Protein AF-A0A2V2D8V1-F1 (afdb_monomer_lite)

Structure (mmCIF, N/CA/C/O backbone):
data_AF-A0A2V2D8V1-F1
#
_entry.id   AF-A0A2V2D8V1-F1
#
loop_
_atom_site.group_PDB
_atom_site.id
_atom_site.type_symbol
_atom_site.label_atom_id
_atom_site.label_alt_id
_atom_site.label_comp_id
_atom_site.label_asym_id
_atom_site.label_entity_id
_atom_site.label_seq_id
_atom_site.pdbx_PDB_ins_code
_atom_site.Cartn_x
_atom_site.Cartn_y
_atom_site.Cartn_z
_atom_site.occupancy
_atom_site.B_iso_or_equiv
_atom_site.auth_seq_id
_atom_site.auth_comp_id
_atom_site.auth_asym_id
_atom_site.auth_atom_id
_atom_site.pdbx_PDB_model_num
ATOM 1 N N . MET A 1 1 ? -24.605 -0.322 -10.155 1.00 32.78 1 MET A N 1
ATOM 2 C CA . MET A 1 1 ? -23.958 0.110 -11.425 1.00 32.78 1 MET A CA 1
ATOM 3 C C . MET A 1 1 ? -22.518 0.431 -11.063 1.00 32.78 1 MET A C 1
ATOM 5 O O . MET A 1 1 ? -22.141 1.582 -10.934 1.00 32.78 1 MET A O 1
ATOM 9 N N . GLU A 1 2 ? -21.755 -0.609 -10.750 1.00 39.34 2 GLU A N 1
ATOM 10 C CA . GLU A 1 2 ? -20.474 -0.531 -10.040 1.00 39.34 2 GLU A CA 1
ATOM 11 C C . GLU A 1 2 ? -19.439 -1.318 -10.840 1.00 39.34 2 GLU A C 1
ATOM 13 O O . GLU A 1 2 ? -19.799 -2.353 -11.394 1.00 39.34 2 GLU A O 1
ATOM 18 N N . SER A 1 3 ? -18.203 -0.803 -10.937 1.00 38.97 3 SER A N 1
ATOM 19 C CA . SER A 1 3 ? -16.940 -1.538 -11.210 1.00 38.97 3 SER A CA 1
ATOM 20 C C . SER A 1 3 ? -15.915 -0.755 -12.063 1.00 38.97 3 SER A C 1
ATOM 22 O O . SER A 1 3 ? -14.729 -1.064 -12.013 1.00 38.97 3 SER A O 1
ATOM 24 N N . LYS A 1 4 ? -16.280 0.317 -12.788 1.00 35.72 4 LYS A N 1
ATOM 25 C CA . LYS A 1 4 ? -15.290 1.040 -13.627 1.00 35.72 4 LYS A CA 1
ATOM 26 C C . LYS A 1 4 ? -14.291 1.911 -12.849 1.00 35.72 4 LYS A C 1
ATOM 28 O O . LYS A 1 4 ? -13.140 2.006 -13.262 1.00 35.72 4 LYS A O 1
ATOM 33 N N . THR A 1 5 ? -14.699 2.508 -11.730 1.00 42.22 5 THR A N 1
ATOM 34 C CA . THR A 1 5 ? -13.890 3.506 -11.006 1.00 42.22 5 THR A CA 1
ATOM 35 C C . THR A 1 5 ? -12.651 2.896 -10.331 1.00 42.22 5 THR A C 1
ATOM 37 O O . THR A 1 5 ? -11.575 3.470 -10.416 1.00 42.22 5 THR A O 1
ATOM 40 N N . SER A 1 6 ? -12.747 1.678 -9.775 1.00 57.84 6 SER A N 1
ATOM 41 C CA . SER A 1 6 ? -11.625 1.034 -9.063 1.00 57.84 6 SER A CA 1
ATOM 42 C C . SER A 1 6 ? -10.464 0.629 -9.979 1.00 57.84 6 SER A C 1
ATOM 44 O O . SER A 1 6 ? -9.306 0.797 -9.610 1.00 57.84 6 SER A O 1
ATOM 46 N N . ASN A 1 7 ? -10.751 0.098 -11.172 1.00 64.50 7 ASN A N 1
ATOM 47 C CA . ASN A 1 7 ? -9.698 -0.343 -12.095 1.00 64.50 7 ASN A CA 1
ATOM 48 C C . ASN A 1 7 ? -8.983 0.842 -12.744 1.00 64.50 7 ASN A C 1
ATOM 50 O O . ASN A 1 7 ? -7.773 0.800 -12.938 1.00 64.50 7 ASN A O 1
ATOM 54 N N . GLN A 1 8 ? -9.721 1.910 -13.052 1.00 70.31 8 GLN A N 1
ATOM 55 C CA . GLN A 1 8 ? -9.145 3.104 -13.658 1.00 70.31 8 GLN A CA 1
ATOM 56 C C . GLN A 1 8 ? -8.155 3.799 -12.715 1.00 70.31 8 GLN A C 1
ATOM 58 O O . GLN A 1 8 ? -7.109 4.260 -13.165 1.00 70.31 8 GLN A O 1
ATOM 63 N N . ASP A 1 9 ? -8.448 3.826 -11.414 1.00 74.44 9 ASP A N 1
ATOM 64 C CA . ASP A 1 9 ? -7.548 4.399 -10.411 1.00 74.44 9 ASP A CA 1
ATOM 65 C C . ASP A 1 9 ? -6.272 3.564 -10.252 1.00 74.44 9 ASP A C 1
ATOM 67 O O . ASP A 1 9 ? -5.179 4.123 -10.264 1.00 74.44 9 ASP A O 1
ATOM 71 N N . VAL A 1 10 ? -6.379 2.230 -10.226 1.00 70.75 10 VAL A N 1
ATOM 72 C CA . VAL A 1 10 ? -5.205 1.333 -10.215 1.00 70.75 10 VAL A CA 1
ATOM 73 C C . VAL A 1 10 ? -4.323 1.557 -11.447 1.00 70.75 10 VAL A C 1
ATOM 75 O O . VAL A 1 10 ? -3.100 1.639 -11.330 1.00 70.75 10 VAL A O 1
ATOM 78 N N . ILE A 1 11 ? -4.931 1.715 -12.627 1.00 81.06 11 ILE A N 1
ATOM 79 C CA . ILE A 1 11 ? -4.191 1.993 -13.864 1.00 81.06 11 ILE A CA 1
ATOM 80 C C . ILE A 1 11 ? -3.498 3.357 -13.786 1.00 81.06 11 ILE A C 1
ATOM 82 O O . ILE A 1 11 ? -2.325 3.453 -14.141 1.00 81.06 11 ILE A O 1
ATOM 86 N N . ARG A 1 12 ? -4.175 4.401 -13.285 1.00 82.56 12 ARG A N 1
ATOM 87 C CA . ARG A 1 12 ? -3.557 5.726 -13.098 1.00 82.56 12 ARG A CA 1
ATOM 88 C C . ARG A 1 12 ? -2.368 5.669 -12.156 1.00 82.56 12 ARG A C 1
ATOM 90 O O . ARG A 1 12 ? -1.348 6.288 -12.447 1.00 82.56 12 ARG A O 1
ATOM 97 N N . GLU A 1 13 ? -2.479 4.935 -11.054 1.00 76.69 13 GLU A N 1
ATOM 98 C CA . GLU A 1 13 ? -1.365 4.773 -10.121 1.00 76.69 13 GLU A CA 1
ATOM 99 C C . GLU A 1 13 ? -0.189 4.041 -10.773 1.00 76.69 13 GLU A C 1
ATOM 101 O O . GLU A 1 13 ? 0.942 4.522 -10.710 1.00 76.69 13 GLU A O 1
ATOM 106 N N . ALA A 1 14 ? -0.441 2.954 -11.505 1.00 82.12 14 ALA A N 1
ATOM 107 C CA . ALA A 1 14 ? 0.609 2.273 -12.258 1.00 82.12 14 ALA A CA 1
ATOM 108 C C . ALA A 1 14 ? 1.280 3.209 -13.283 1.00 82.12 14 ALA A C 1
ATOM 110 O O . ALA A 1 14 ? 2.505 3.262 -13.365 1.00 82.12 14 ALA A O 1
ATOM 111 N N . GLN A 1 15 ? 0.500 4.002 -14.023 1.00 92.31 15 GLN A N 1
ATOM 112 C CA . GLN A 1 15 ? 1.013 4.976 -14.992 1.00 92.31 15 GLN A CA 1
ATOM 113 C C . GLN A 1 15 ? 1.865 6.071 -14.329 1.00 92.31 15 GLN A C 1
ATOM 115 O O . GLN A 1 15 ? 2.933 6.407 -14.847 1.00 92.31 15 GLN A O 1
ATOM 120 N N . LYS A 1 16 ? 1.450 6.594 -13.164 1.00 84.31 16 LYS A N 1
ATOM 121 C CA . LYS A 1 16 ? 2.251 7.546 -12.371 1.00 84.31 16 LYS A CA 1
ATOM 122 C C . LYS A 1 16 ? 3.593 6.941 -11.979 1.00 84.31 16 LYS A C 1
ATOM 124 O O . LYS A 1 16 ? 4.627 7.584 -12.151 1.00 84.31 16 LYS A O 1
ATOM 129 N N . ILE A 1 17 ? 3.589 5.705 -11.486 1.00 84.00 17 ILE A N 1
ATOM 130 C CA . ILE A 1 17 ? 4.812 5.017 -11.076 1.00 84.00 17 ILE A CA 1
ATOM 131 C C . ILE A 1 17 ? 5.731 4.776 -12.279 1.00 84.00 17 ILE A C 1
ATOM 133 O O . ILE A 1 17 ? 6.919 5.080 -12.201 1.00 84.00 17 ILE A O 1
ATOM 137 N N . ILE A 1 18 ? 5.199 4.309 -13.414 1.00 89.56 18 ILE A N 1
ATOM 138 C CA . ILE A 1 18 ? 5.968 4.123 -14.658 1.00 89.56 18 ILE A CA 1
ATOM 139 C C . ILE A 1 18 ? 6.618 5.441 -15.101 1.00 89.56 18 ILE A C 1
ATOM 141 O O . ILE A 1 18 ? 7.806 5.464 -15.424 1.00 89.56 18 ILE A O 1
ATOM 145 N N . PHE A 1 19 ? 5.873 6.549 -15.062 1.00 86.94 19 PHE A N 1
ATOM 146 C CA . PHE A 1 19 ? 6.397 7.881 -15.375 1.00 86.94 19 PHE A CA 1
ATOM 147 C C . PHE A 1 19 ? 7.533 8.302 -14.430 1.00 86.94 19 PHE A C 1
ATOM 149 O O . PHE A 1 19 ? 8.511 8.920 -14.850 1.00 86.94 19 PHE A O 1
ATOM 156 N N . ARG A 1 20 ? 7.435 7.968 -13.139 1.00 81.69 20 ARG A N 1
ATOM 157 C CA . ARG A 1 20 ? 8.522 8.219 -12.184 1.00 81.69 20 ARG A CA 1
ATOM 158 C C . ARG A 1 20 ? 9.735 7.337 -12.478 1.00 81.69 20 ARG A C 1
ATOM 160 O O . ARG A 1 20 ? 10.846 7.859 -12.559 1.00 81.69 20 ARG A O 1
ATOM 167 N N . LEU A 1 21 ? 9.527 6.037 -12.690 1.00 75.75 21 LEU A N 1
ATOM 168 C CA . LEU A 1 21 ? 10.577 5.057 -12.984 1.00 75.75 21 LEU A CA 1
ATOM 169 C C . LEU A 1 21 ? 11.352 5.390 -14.258 1.00 75.75 21 LEU A C 1
ATOM 171 O O . LEU A 1 21 ? 12.571 5.230 -14.280 1.00 75.75 21 LEU A O 1
ATOM 175 N N . SER A 1 22 ? 10.694 5.923 -15.291 1.00 83.19 22 SER A N 1
ATOM 176 C CA . SER A 1 22 ? 11.355 6.264 -16.558 1.00 83.19 22 SER A CA 1
ATOM 177 C C . SER A 1 22 ? 12.474 7.301 -16.413 1.00 83.19 22 SER A C 1
ATOM 179 O O . SER A 1 22 ? 13.302 7.453 -17.305 1.00 83.19 22 SER A O 1
ATOM 181 N N . ARG A 1 23 ? 12.520 8.038 -15.296 1.00 78.50 23 ARG A N 1
ATOM 182 C CA . ARG A 1 23 ? 13.593 9.000 -14.995 1.00 78.50 23 ARG A CA 1
ATOM 183 C C . ARG A 1 23 ? 14.865 8.339 -14.458 1.00 78.50 23 ARG A C 1
ATOM 185 O O . ARG A 1 23 ? 15.922 8.960 -14.504 1.00 78.50 23 ARG A O 1
ATOM 192 N N . PHE A 1 24 ? 14.759 7.114 -13.948 1.00 72.25 24 PHE A N 1
ATOM 193 C CA . PHE A 1 24 ? 15.843 6.385 -13.282 1.00 72.25 24 PHE A CA 1
ATOM 194 C C . PHE A 1 24 ? 16.206 5.078 -13.998 1.00 72.25 24 PHE A C 1
ATOM 196 O O . PHE A 1 24 ? 17.310 4.567 -13.829 1.00 72.25 24 PHE A O 1
ATOM 203 N N . THR A 1 25 ? 15.305 4.549 -14.828 1.00 70.75 25 THR A N 1
ATOM 204 C CA . THR A 1 25 ? 15.465 3.268 -15.517 1.00 70.75 25 THR A CA 1
ATOM 205 C C . THR A 1 25 ? 15.377 3.462 -17.028 1.00 70.75 25 THR A C 1
ATOM 207 O O . THR A 1 25 ? 14.293 3.606 -17.580 1.00 70.75 25 THR A O 1
ATOM 210 N N . ALA A 1 26 ? 16.520 3.406 -17.719 1.00 76.62 26 ALA A N 1
ATOM 211 C CA . ALA A 1 26 ? 16.611 3.683 -19.159 1.00 76.62 26 ALA A CA 1
ATOM 212 C C . ALA A 1 26 ? 15.776 2.742 -20.054 1.00 76.62 26 ALA A C 1
ATOM 214 O O . ALA A 1 26 ? 15.424 3.107 -21.171 1.00 76.62 26 ALA A O 1
ATOM 215 N N . SER A 1 27 ? 15.459 1.531 -19.583 1.00 79.69 27 SER A N 1
ATOM 216 C CA . SER A 1 27 ? 14.615 0.573 -20.310 1.00 79.69 27 SER A CA 1
ATOM 217 C C . SER A 1 27 ? 13.111 0.833 -20.171 1.00 79.69 27 SER A C 1
ATOM 219 O O . SER A 1 27 ? 12.324 0.120 -20.788 1.00 79.69 27 SER A O 1
ATOM 221 N N . ILE A 1 28 ? 12.706 1.807 -19.351 1.00 86.50 28 ILE A N 1
ATOM 222 C CA . ILE A 1 28 ? 11.310 2.181 -19.117 1.00 86.50 28 ILE A CA 1
ATOM 223 C C . ILE A 1 28 ? 11.101 3.586 -19.676 1.00 86.50 28 ILE A C 1
ATOM 225 O O . ILE A 1 28 ? 11.844 4.511 -19.364 1.00 86.50 28 ILE A O 1
ATOM 229 N N . SER A 1 29 ? 10.083 3.751 -20.514 1.00 90.75 29 SER A N 1
ATOM 230 C CA . SER A 1 29 ? 9.675 5.049 -21.064 1.00 90.75 29 SER A CA 1
ATOM 231 C C . SER A 1 29 ? 8.447 5.595 -20.327 1.00 90.75 29 SER A C 1
ATOM 233 O O . SER A 1 29 ? 7.664 4.805 -19.798 1.00 90.75 29 SER A O 1
ATOM 235 N N . PRO A 1 30 ? 8.253 6.925 -20.274 1.00 87.06 30 PRO A N 1
ATOM 236 C CA . PRO A 1 30 ? 7.057 7.503 -19.673 1.00 87.06 30 PRO A CA 1
ATOM 237 C C . PRO A 1 30 ? 5.806 7.131 -20.477 1.00 87.06 30 PRO A C 1
ATOM 239 O O . PRO A 1 30 ? 5.868 6.943 -21.692 1.00 87.06 30 PRO A O 1
ATOM 242 N N . VAL A 1 31 ? 4.666 7.068 -19.792 1.00 91.94 31 VAL A N 1
ATOM 243 C CA . VAL A 1 31 ? 3.339 6.816 -20.378 1.00 91.94 31 VAL A CA 1
ATOM 244 C C . VAL A 1 31 ? 2.394 7.965 -20.049 1.00 91.94 31 VAL A C 1
ATOM 246 O O . VAL A 1 31 ? 2.642 8.733 -19.114 1.00 91.94 31 VAL A O 1
ATOM 249 N N . GLN A 1 32 ? 1.297 8.081 -20.796 1.00 90.00 32 GLN A N 1
ATOM 250 C CA . GLN A 1 32 ? 0.209 8.982 -20.422 1.00 90.00 32 GLN A CA 1
ATOM 251 C C . GLN A 1 32 ? -0.481 8.493 -19.138 1.00 90.00 32 GLN A C 1
ATOM 253 O O . GLN A 1 32 ? -0.618 7.293 -18.921 1.00 90.00 32 GLN A O 1
ATOM 258 N N . ILE A 1 33 ? -0.902 9.433 -18.285 1.00 88.31 33 ILE A N 1
ATOM 259 C CA . ILE A 1 33 ? -1.599 9.161 -17.017 1.00 88.31 33 ILE A CA 1
ATOM 260 C C . ILE A 1 33 ? -3.088 9.475 -17.209 1.00 88.31 33 ILE A C 1
ATOM 262 O O . ILE A 1 33 ? -3.615 10.468 -16.710 1.00 88.31 33 ILE A O 1
ATOM 266 N N . ASP A 1 34 ? -3.763 8.659 -18.007 1.00 81.44 34 ASP A N 1
ATOM 267 C CA . ASP A 1 34 ? -5.171 8.818 -18.393 1.00 81.44 34 ASP A CA 1
ATOM 268 C C . ASP A 1 34 ? -6.102 7.794 -17.708 1.00 81.44 34 ASP A C 1
ATOM 270 O O . ASP A 1 34 ? -7.331 7.950 -17.689 1.00 81.44 34 ASP A O 1
ATOM 274 N N . GLY A 1 35 ? -5.522 6.778 -17.064 1.00 81.25 35 GLY A N 1
ATOM 275 C CA . GLY A 1 35 ? -6.221 5.641 -16.473 1.00 81.25 35 GLY A CA 1
ATOM 276 C C . GLY A 1 35 ? -6.651 4.583 -17.485 1.00 81.25 35 GLY A C 1
ATOM 277 O O . GLY A 1 35 ? -7.461 3.721 -17.150 1.00 81.25 35 GLY A O 1
ATOM 278 N N . ILE A 1 36 ? -6.157 4.642 -18.720 1.00 89.25 36 ILE A N 1
ATOM 279 C CA . ILE A 1 36 ? -6.481 3.699 -19.787 1.00 89.25 36 ILE A CA 1
ATOM 280 C C . ILE A 1 36 ? -5.329 2.713 -19.948 1.00 89.25 36 ILE A C 1
ATOM 282 O O . ILE A 1 36 ? -4.192 3.084 -20.225 1.00 89.25 36 ILE A O 1
ATOM 286 N N . TYR A 1 37 ? -5.631 1.421 -19.825 1.00 84.88 37 TYR A N 1
ATOM 287 C CA . TYR A 1 37 ? -4.649 0.373 -20.082 1.00 84.88 37 TYR A CA 1
ATOM 288 C C . TYR A 1 37 ? -4.487 0.149 -21.592 1.00 84.88 37 TYR A C 1
ATOM 290 O O . TYR A 1 37 ? -5.099 -0.744 -22.176 1.00 84.88 37 TYR A O 1
ATOM 298 N N . GLY A 1 38 ? -3.727 1.034 -22.237 1.00 91.69 38 GLY A N 1
ATOM 299 C CA . GLY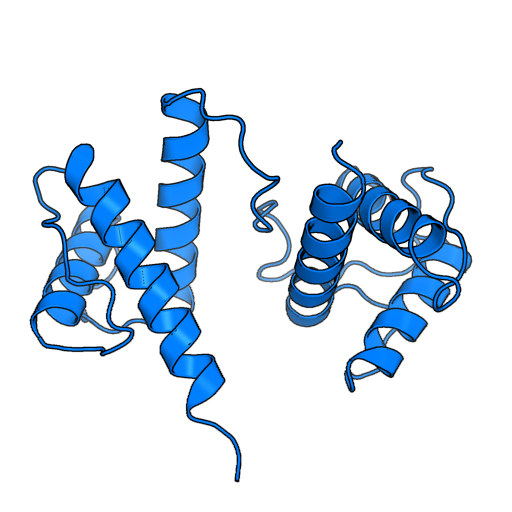 A 1 38 ? -3.435 0.980 -23.668 1.00 91.69 38 GLY A CA 1
ATOM 300 C C . GLY A 1 38 ? -2.140 0.224 -24.001 1.00 91.69 38 GLY A C 1
ATOM 301 O O . GLY A 1 38 ? -1.388 -0.151 -23.098 1.00 91.69 38 GLY A O 1
ATOM 302 N N . PRO A 1 39 ? -1.821 0.064 -25.301 1.00 94.69 39 PRO A N 1
ATOM 303 C CA . PRO A 1 39 ? -0.615 -0.633 -25.760 1.00 94.69 39 PRO A CA 1
ATOM 304 C C . PRO A 1 39 ? 0.689 -0.054 -25.195 1.00 94.69 39 PRO A C 1
ATOM 306 O O . PRO A 1 39 ? 1.637 -0.790 -24.937 1.00 94.69 39 PRO A O 1
ATOM 309 N N . GLU A 1 40 ? 0.738 1.262 -24.970 1.00 93.56 40 GLU A N 1
ATOM 310 C CA . GLU A 1 40 ? 1.895 1.918 -24.355 1.00 93.56 40 GLU A CA 1
ATOM 311 C C . GLU A 1 40 ? 2.077 1.491 -22.895 1.00 93.56 40 GLU A C 1
ATOM 313 O O . GLU A 1 40 ? 3.183 1.133 -22.494 1.00 93.56 40 GLU A O 1
ATOM 318 N N . THR A 1 41 ? 0.993 1.477 -22.108 1.00 93.50 41 THR A N 1
ATOM 319 C CA . THR A 1 41 ? 1.025 1.014 -20.715 1.00 93.50 41 THR A CA 1
ATOM 320 C C . THR A 1 41 ? 1.422 -0.458 -20.654 1.00 93.50 41 THR A C 1
ATOM 322 O O . THR A 1 41 ? 2.351 -0.795 -19.926 1.00 93.50 41 THR A O 1
ATOM 325 N N . GLU A 1 42 ? 0.809 -1.317 -21.471 1.00 95.75 42 GLU A N 1
ATOM 326 C CA . GLU A 1 42 ? 1.151 -2.743 -21.554 1.00 95.75 42 GLU A CA 1
ATOM 327 C C . GLU A 1 42 ? 2.641 -2.963 -21.868 1.00 95.75 42 GLU A C 1
ATOM 329 O O . GLU A 1 42 ? 3.324 -3.750 -21.206 1.00 95.75 42 GLU A O 1
ATOM 334 N N . ALA A 1 43 ? 3.177 -2.229 -22.848 1.00 96.81 43 ALA A N 1
ATOM 335 C CA . ALA A 1 43 ? 4.581 -2.321 -23.230 1.00 96.81 43 ALA A CA 1
ATOM 336 C C . ALA A 1 43 ? 5.521 -1.923 -22.082 1.00 96.81 43 ALA A C 1
ATOM 338 O O . ALA A 1 43 ? 6.527 -2.599 -21.852 1.00 96.81 43 ALA A O 1
ATOM 339 N N . GLN A 1 44 ? 5.198 -0.869 -21.326 1.00 96.56 44 GLN A N 1
ATOM 340 C CA . GLN A 1 44 ? 6.032 -0.467 -20.191 1.00 96.56 44 GLN A CA 1
ATOM 341 C C . GLN A 1 44 ? 5.895 -1.399 -18.991 1.00 96.56 44 GLN A C 1
ATOM 343 O O . GLN A 1 44 ? 6.893 -1.657 -18.323 1.00 96.56 44 GLN A O 1
ATOM 348 N N . ILE A 1 45 ? 4.718 -1.984 -18.765 1.00 94.62 45 ILE A N 1
ATOM 349 C CA . ILE A 1 45 ? 4.548 -3.054 -17.778 1.00 94.62 45 ILE A CA 1
ATOM 350 C C . ILE A 1 45 ? 5.421 -4.258 -18.133 1.00 94.62 45 ILE A C 1
ATOM 352 O O . ILE A 1 45 ? 6.150 -4.769 -17.285 1.00 94.62 45 ILE A O 1
ATOM 356 N N . ARG A 1 46 ? 5.429 -4.660 -19.405 1.00 95.81 46 ARG A N 1
ATOM 357 C CA . ARG A 1 46 ? 6.282 -5.742 -19.908 1.00 95.81 46 ARG A CA 1
ATOM 358 C C . ARG A 1 46 ? 7.772 -5.449 -19.704 1.00 95.81 46 ARG A C 1
ATOM 360 O O . ARG A 1 46 ? 8.525 -6.324 -19.274 1.00 95.81 46 ARG A O 1
ATOM 367 N N . ASN A 1 47 ? 8.202 -4.222 -20.000 1.00 88.44 47 ASN A N 1
ATOM 368 C CA . ASN A 1 47 ? 9.586 -3.785 -19.799 1.00 88.44 47 ASN A CA 1
ATOM 369 C C . ASN A 1 47 ? 9.966 -3.745 -18.319 1.00 88.44 47 ASN A C 1
ATOM 371 O O . ASN A 1 47 ? 11.064 -4.168 -17.960 1.00 88.44 47 ASN A O 1
ATOM 375 N N . PHE A 1 48 ? 9.058 -3.276 -17.465 1.00 88.00 48 PHE A N 1
ATOM 376 C CA . PHE A 1 48 ? 9.245 -3.260 -16.023 1.00 88.00 48 PHE A CA 1
ATOM 377 C C . PHE A 1 48 ? 9.375 -4.679 -15.461 1.00 88.00 48 PHE A C 1
ATOM 379 O O . PHE A 1 48 ? 10.371 -4.968 -14.806 1.00 88.00 48 PHE A O 1
ATOM 386 N N . GLN A 1 49 ? 8.455 -5.589 -15.799 1.00 88.31 49 GLN A N 1
ATOM 387 C CA . GLN A 1 49 ? 8.528 -7.005 -15.418 1.00 88.31 49 GLN A CA 1
ATOM 388 C C . GLN A 1 49 ? 9.879 -7.614 -15.805 1.00 88.31 49 GLN A C 1
ATOM 390 O O . GLN A 1 49 ? 10.551 -8.215 -14.971 1.00 88.31 49 GLN A O 1
ATOM 395 N N . LYS A 1 50 ? 10.331 -7.377 -17.043 1.00 88.44 50 LYS A N 1
ATOM 396 C CA . LYS A 1 50 ? 11.651 -7.822 -17.503 1.00 88.44 50 LYS A CA 1
ATOM 397 C C . LYS A 1 50 ? 12.792 -7.231 -16.671 1.00 88.44 50 LYS A C 1
ATOM 399 O O . LYS A 1 50 ? 13.739 -7.948 -16.362 1.00 88.44 50 LYS A O 1
ATOM 404 N N . TYR A 1 51 ? 12.720 -5.944 -16.335 1.00 79.00 51 TYR A N 1
ATOM 405 C CA . TYR A 1 51 ? 13.744 -5.238 -15.561 1.00 79.00 51 TYR A CA 1
ATOM 406 C C . TYR A 1 51 ? 13.924 -5.828 -14.156 1.00 79.00 51 TYR A C 1
ATOM 408 O O . TYR A 1 51 ? 15.055 -5.975 -13.702 1.00 79.00 51 TYR A O 1
ATOM 416 N N . ILE A 1 52 ? 12.831 -6.228 -13.502 1.00 74.81 52 ILE A N 1
ATOM 417 C CA . ILE A 1 52 ? 12.856 -6.836 -12.161 1.00 74.81 52 ILE A CA 1
ATOM 418 C C . ILE A 1 52 ? 12.943 -8.373 -12.172 1.00 74.81 52 ILE A C 1
ATOM 420 O O . ILE A 1 52 ? 12.934 -8.996 -11.115 1.00 74.81 52 ILE A O 1
ATOM 424 N N . GLY A 1 53 ? 13.022 -8.998 -13.352 1.00 78.00 53 GLY A N 1
ATOM 425 C CA . GLY A 1 53 ? 13.164 -10.451 -13.493 1.00 78.00 53 GLY A CA 1
ATOM 426 C C . GLY A 1 53 ? 11.864 -11.263 -13.410 1.00 78.00 53 GLY A C 1
ATOM 427 O O . GLY A 1 53 ? 11.929 -12.484 -13.276 1.00 78.00 53 GLY A O 1
ATOM 428 N N . LEU A 1 54 ? 10.693 -10.628 -13.518 1.00 76.75 54 LEU A N 1
ATOM 429 C CA . LEU A 1 54 ? 9.404 -11.312 -13.671 1.00 76.75 54 LEU A CA 1
ATOM 430 C C . LEU A 1 54 ? 9.161 -11.757 -15.126 1.00 76.75 54 LEU A C 1
ATOM 432 O O . LEU A 1 54 ? 9.731 -11.181 -16.062 1.00 76.75 54 LEU A O 1
ATOM 436 N N . PRO A 1 55 ? 8.270 -12.746 -15.357 1.00 88.88 55 PRO A N 1
ATOM 437 C CA . PRO A 1 55 ? 7.791 -13.062 -16.698 1.00 88.88 55 PRO A CA 1
ATOM 438 C C . PRO A 1 55 ? 7.209 -11.808 -17.379 1.00 88.88 55 PRO A C 1
ATOM 440 O O . PRO A 1 55 ? 6.288 -11.200 -16.834 1.00 88.88 55 PRO A O 1
ATOM 443 N N . PRO A 1 56 ? 7.704 -11.408 -18.566 1.00 93.50 56 PRO A N 1
ATOM 444 C CA . PRO A 1 56 ? 7.280 -10.183 -19.235 1.00 93.50 56 PRO A CA 1
ATOM 445 C C . PRO A 1 56 ? 5.961 -10.418 -19.979 1.00 93.50 56 PRO A C 1
ATOM 447 O O . PRO A 1 56 ? 5.928 -10.452 -21.211 1.00 93.50 56 PRO A O 1
ATOM 450 N N . THR A 1 57 ? 4.877 -10.640 -19.239 1.00 90.75 57 THR A N 1
ATOM 451 C CA . THR A 1 57 ? 3.533 -10.903 -19.772 1.00 90.75 57 THR A CA 1
ATOM 452 C C . THR A 1 57 ? 2.877 -9.642 -20.321 1.00 90.75 57 THR A C 1
ATOM 454 O O . THR A 1 57 ? 2.073 -9.738 -21.248 1.00 90.75 57 THR A O 1
ATOM 457 N N . GLY A 1 58 ? 3.257 -8.472 -19.800 1.00 89.19 58 GLY A N 1
ATOM 458 C CA . GLY A 1 58 ? 2.571 -7.210 -20.051 1.00 89.19 58 GLY A CA 1
ATOM 459 C C . GLY A 1 58 ? 1.226 -7.119 -19.334 1.00 89.19 58 GLY A C 1
ATOM 460 O O . GLY A 1 58 ? 0.432 -6.268 -19.682 1.00 89.19 58 GLY A O 1
ATOM 461 N N . VAL A 1 59 ? 0.934 -7.993 -18.369 1.00 86.38 59 VAL A N 1
ATOM 462 C CA . VAL A 1 59 ? -0.314 -7.953 -17.595 1.00 86.38 59 VAL A CA 1
ATOM 463 C C . VAL A 1 59 ? -0.064 -7.226 -16.280 1.00 86.38 59 VAL A C 1
ATOM 465 O O . VAL A 1 59 ? 0.854 -7.578 -15.546 1.00 86.38 59 VAL A O 1
ATOM 468 N N . LEU A 1 60 ? -0.893 -6.228 -15.962 1.00 76.88 60 LEU A N 1
ATOM 469 C CA . LEU A 1 60 ? -0.899 -5.585 -14.647 1.00 76.88 60 LEU A CA 1
ATOM 470 C C . LEU A 1 60 ? -1.723 -6.419 -13.659 1.00 76.88 60 LEU A C 1
ATOM 472 O O . LEU A 1 60 ? -2.852 -6.074 -13.316 1.00 76.88 60 LEU A O 1
ATOM 476 N N . ASP A 1 61 ? -1.165 -7.555 -13.260 1.00 75.19 61 ASP A N 1
ATOM 477 C CA . ASP A 1 61 ? -1.688 -8.344 -12.150 1.00 75.19 61 ASP A CA 1
ATOM 478 C C . ASP A 1 61 ? -1.241 -7.763 -10.800 1.00 75.19 61 ASP A C 1
ATOM 480 O O . ASP A 1 61 ? -0.496 -6.781 -10.725 1.00 75.19 61 ASP A O 1
ATOM 484 N N . GLN A 1 62 ? -1.724 -8.375 -9.720 1.00 69.75 62 GLN A N 1
ATOM 485 C CA . GLN A 1 62 ? -1.406 -7.955 -8.362 1.00 69.75 62 GLN A CA 1
ATOM 486 C C . GLN A 1 62 ? 0.111 -7.935 -8.107 1.00 69.75 62 GLN A C 1
ATOM 488 O O . GLN A 1 62 ? 0.629 -6.922 -7.651 1.00 69.75 62 GLN A O 1
ATOM 493 N N . THR A 1 63 ? 0.833 -8.996 -8.474 1.00 70.44 63 THR A N 1
ATOM 494 C CA . THR A 1 63 ? 2.289 -9.103 -8.271 1.00 70.44 63 THR A CA 1
ATOM 495 C C . THR A 1 63 ? 3.062 -8.014 -9.016 1.00 70.44 63 THR A C 1
ATOM 497 O O . THR A 1 63 ? 4.014 -7.425 -8.495 1.00 70.44 63 THR A O 1
ATOM 500 N N . THR A 1 64 ? 2.648 -7.716 -10.246 1.00 74.69 64 THR A N 1
ATOM 501 C CA . THR A 1 64 ? 3.262 -6.677 -11.073 1.00 74.69 64 THR A CA 1
ATOM 502 C C . THR A 1 64 ? 2.990 -5.287 -10.508 1.00 74.69 64 THR A C 1
ATOM 504 O O . THR A 1 64 ? 3.892 -4.447 -10.479 1.00 74.69 64 THR A O 1
ATOM 507 N N . PHE A 1 65 ? 1.767 -5.042 -10.034 1.00 74.88 65 PHE A N 1
ATOM 508 C CA . PHE A 1 65 ? 1.401 -3.782 -9.395 1.00 74.88 65 PHE A CA 1
ATOM 509 C C . PHE A 1 65 ? 2.152 -3.569 -8.072 1.00 74.88 65 PHE A C 1
ATOM 511 O O . PHE A 1 65 ? 2.703 -2.494 -7.858 1.00 74.88 65 PHE A O 1
ATOM 518 N N . GLU A 1 66 ? 2.255 -4.594 -7.224 1.00 64.69 66 GLU A N 1
ATOM 519 C CA . GLU A 1 66 ? 3.035 -4.553 -5.976 1.00 64.69 66 GLU A CA 1
ATOM 520 C C . GLU A 1 66 ? 4.503 -4.201 -6.247 1.00 64.69 66 GLU A C 1
ATOM 522 O O . GLU A 1 66 ? 5.057 -3.288 -5.637 1.00 64.69 66 GLU A O 1
ATOM 527 N N . SER A 1 67 ? 5.103 -4.839 -7.252 1.00 70.44 67 SER A N 1
ATOM 528 C CA . SER A 1 67 ? 6.493 -4.571 -7.624 1.00 70.44 67 SER A CA 1
ATOM 529 C C . SER A 1 67 ? 6.711 -3.127 -8.102 1.00 70.44 67 SER A C 1
ATOM 531 O O . SER A 1 67 ? 7.750 -2.528 -7.814 1.00 70.44 67 SER A O 1
ATOM 533 N N . LEU A 1 68 ? 5.746 -2.541 -8.825 1.00 74.31 68 LEU A N 1
ATOM 534 C CA . LEU A 1 68 ? 5.799 -1.124 -9.209 1.00 74.31 68 LEU A CA 1
ATOM 535 C C . LEU A 1 68 ? 5.832 -0.232 -7.966 1.00 74.31 68 LEU A C 1
ATOM 537 O O . LEU A 1 68 ? 6.658 0.677 -7.877 1.00 74.31 68 LEU A O 1
ATOM 541 N N . VAL A 1 69 ? 4.961 -0.500 -6.996 1.00 69.12 69 VAL A N 1
ATOM 542 C CA . VAL A 1 69 ? 4.883 0.281 -5.756 1.00 69.12 69 VAL A CA 1
ATOM 543 C C . VAL A 1 69 ? 6.174 0.182 -4.934 1.00 69.12 69 VAL A C 1
ATOM 545 O O . VAL A 1 69 ? 6.650 1.197 -4.412 1.00 69.12 69 VAL A O 1
ATOM 548 N N . ASP A 1 70 ? 6.805 -0.990 -4.883 1.00 64.12 70 ASP A N 1
ATOM 549 C CA . ASP A 1 70 ? 8.108 -1.165 -4.231 1.00 64.12 70 ASP A CA 1
ATOM 550 C C . ASP A 1 70 ? 9.201 -0.329 -4.904 1.00 64.12 70 ASP A C 1
ATOM 552 O O . ASP A 1 70 ? 9.973 0.373 -4.240 1.00 64.12 70 ASP A O 1
ATOM 556 N N . ALA A 1 71 ? 9.242 -0.350 -6.238 1.00 62.38 71 ALA A N 1
ATOM 557 C CA . ALA A 1 71 ? 10.192 0.442 -7.009 1.00 62.38 71 ALA A CA 1
ATOM 558 C C . ALA A 1 71 ? 9.958 1.954 -6.825 1.00 62.38 71 ALA A C 1
ATOM 560 O O . ALA A 1 71 ? 10.912 2.731 -6.759 1.00 62.38 71 ALA A O 1
ATOM 561 N N . ASN A 1 72 ? 8.699 2.370 -6.683 1.00 76.81 72 ASN A N 1
ATOM 562 C CA . ASN A 1 72 ? 8.321 3.749 -6.388 1.00 76.81 72 ASN A CA 1
ATOM 563 C C . ASN A 1 72 ? 8.835 4.206 -5.014 1.00 76.81 72 ASN A C 1
ATOM 565 O O . ASN A 1 72 ? 9.459 5.259 -4.909 1.00 76.81 72 ASN A O 1
ATOM 569 N N . SER A 1 73 ? 8.649 3.373 -3.991 1.00 58.97 73 SER A N 1
ATOM 570 C CA . SER A 1 73 ? 9.107 3.653 -2.623 1.00 58.97 73 SER A CA 1
ATOM 571 C C . SER A 1 73 ? 10.638 3.738 -2.542 1.00 58.97 73 SER A C 1
ATOM 573 O O . SER A 1 73 ? 11.194 4.574 -1.832 1.00 58.97 73 SER A O 1
ATOM 575 N N . ALA A 1 74 ? 11.352 2.918 -3.321 1.00 53.75 74 ALA A N 1
ATOM 576 C CA . ALA A 1 74 ? 12.808 3.013 -3.426 1.00 53.75 74 ALA A CA 1
ATOM 577 C C . ALA A 1 74 ? 13.269 4.361 -4.016 1.00 53.75 74 ALA A C 1
ATOM 579 O O . ALA A 1 74 ? 14.278 4.914 -3.576 1.00 53.75 74 ALA A O 1
ATOM 580 N N . ILE A 1 75 ? 12.521 4.919 -4.975 1.00 58.84 75 ILE A N 1
ATOM 581 C CA . ILE A 1 75 ? 12.792 6.252 -5.532 1.00 58.84 75 ILE A CA 1
ATOM 582 C C . ILE A 1 75 ? 12.570 7.346 -4.479 1.00 58.84 75 ILE A C 1
ATOM 584 O O . ILE A 1 75 ? 13.365 8.286 -4.420 1.00 58.84 75 ILE A O 1
ATOM 588 N N . ASP A 1 76 ? 11.537 7.236 -3.640 1.00 57.66 76 ASP A N 1
ATOM 589 C CA . ASP A 1 76 ? 11.265 8.205 -2.565 1.00 57.66 76 ASP A CA 1
ATOM 590 C C . ASP A 1 76 ? 12.459 8.315 -1.601 1.00 57.66 76 ASP A C 1
ATOM 592 O O . ASP A 1 76 ? 12.933 9.417 -1.313 1.00 57.66 76 ASP A O 1
ATOM 596 N N . ILE A 1 77 ? 13.037 7.170 -1.219 1.00 50.56 77 ILE A N 1
ATOM 597 C CA . ILE A 1 77 ? 14.243 7.096 -0.379 1.00 50.56 77 ILE A CA 1
ATOM 598 C C . ILE A 1 77 ? 15.450 7.749 -1.073 1.00 50.56 77 ILE A C 1
ATOM 600 O O . ILE A 1 77 ? 16.151 8.558 -0.467 1.00 50.56 77 ILE A O 1
ATOM 604 N N . ILE A 1 78 ? 15.704 7.419 -2.345 1.00 48.41 78 ILE A N 1
ATOM 605 C CA . ILE A 1 78 ? 16.879 7.909 -3.094 1.00 48.41 78 ILE A CA 1
ATOM 606 C C . ILE A 1 78 ? 16.805 9.420 -3.345 1.00 48.41 78 ILE A C 1
ATOM 608 O O . ILE A 1 78 ? 17.828 10.103 -3.361 1.00 48.41 78 ILE A O 1
ATOM 612 N N . THR A 1 79 ? 15.603 9.949 -3.563 1.00 50.59 79 THR A N 1
ATOM 613 C CA . THR A 1 79 ? 15.401 11.360 -3.921 1.00 50.59 79 THR A CA 1
ATOM 614 C C . THR A 1 79 ? 15.236 12.278 -2.715 1.00 50.59 79 THR A C 1
ATOM 616 O O . THR A 1 79 ? 15.082 13.484 -2.906 1.00 50.59 79 THR A O 1
ATOM 619 N N . GLY A 1 80 ? 15.253 11.739 -1.488 1.00 42.53 80 GLY A N 1
ATOM 620 C CA . GLY A 1 80 ? 15.051 12.516 -0.261 1.00 42.53 80 GLY A CA 1
ATOM 621 C C . GLY A 1 80 ? 13.709 13.254 -0.229 1.00 42.53 80 GLY A C 1
ATOM 622 O O . GLY A 1 80 ? 13.547 14.207 0.527 1.00 42.53 80 GLY A O 1
ATOM 623 N N . SER A 1 81 ? 12.762 12.843 -1.079 1.00 51.25 81 SER A N 1
ATOM 624 C CA . SER A 1 81 ? 11.419 13.405 -1.138 1.00 51.25 81 SER A CA 1
ATOM 625 C C . SER A 1 81 ? 10.612 12.755 -0.023 1.00 51.25 81 SER A C 1
ATOM 627 O O . SER A 1 81 ? 9.923 11.765 -0.240 1.00 51.25 81 SER A O 1
ATOM 629 N N . SER A 1 82 ? 10.744 13.276 1.197 1.00 45.38 82 SER A N 1
ATOM 630 C CA . SER A 1 82 ? 9.894 12.904 2.327 1.00 45.38 82 SER A CA 1
ATOM 631 C C . SER A 1 82 ? 8.493 13.482 2.116 1.00 45.38 82 SER A C 1
ATOM 633 O O . SER A 1 82 ? 8.148 14.488 2.724 1.00 45.38 82 SER A O 1
ATOM 635 N N . ASN A 1 83 ? 7.707 12.886 1.220 1.00 39.16 83 ASN A N 1
ATOM 636 C CA . ASN A 1 83 ? 6.284 13.180 1.085 1.00 39.16 83 ASN A CA 1
ATOM 637 C C . ASN A 1 83 ? 5.490 11.877 1.196 1.00 39.16 83 ASN A C 1
ATOM 639 O O . ASN A 1 83 ? 5.591 11.013 0.328 1.00 39.16 83 ASN A O 1
ATOM 643 N N . SER A 1 84 ? 4.700 11.824 2.273 1.00 40.12 84 SER A N 1
ATOM 644 C CA . SER A 1 84 ? 3.694 10.827 2.646 1.00 40.12 84 SER A CA 1
ATOM 645 C C . SER A 1 84 ? 4.238 9.428 2.943 1.00 40.12 84 SER A C 1
ATOM 647 O O . SER A 1 84 ? 4.908 8.804 2.126 1.00 40.12 84 SER A O 1
ATOM 649 N N . ILE A 1 85 ? 3.893 8.897 4.118 1.00 42.03 85 ILE A N 1
ATOM 650 C CA . ILE A 1 85 ? 3.994 7.465 4.409 1.00 42.03 85 ILE A CA 1
ATOM 651 C C . ILE A 1 85 ? 3.256 6.732 3.278 1.00 42.03 85 ILE A C 1
ATOM 653 O O . ILE A 1 85 ? 2.027 6.750 3.195 1.00 42.03 85 ILE A O 1
ATOM 657 N N . SER A 1 86 ? 4.014 6.143 2.352 1.00 43.25 86 SER A N 1
ATOM 658 C CA . SER A 1 86 ? 3.472 5.235 1.348 1.00 43.25 86 SER A CA 1
ATOM 659 C C . SER A 1 86 ? 2.811 4.081 2.109 1.00 43.25 86 SER A C 1
ATOM 661 O O . SER A 1 86 ? 3.477 3.481 2.955 1.00 43.25 86 SER A O 1
ATOM 663 N N . PRO A 1 87 ? 1.539 3.731 1.844 1.00 41.41 87 PRO A N 1
ATOM 664 C CA . PRO A 1 87 ? 0.830 2.629 2.502 1.00 41.41 87 PRO A CA 1
ATOM 665 C C . PRO A 1 87 ? 1.453 1.239 2.324 1.00 41.41 87 PRO A C 1
ATOM 667 O O . PRO A 1 87 ? 0.794 0.247 2.593 1.00 41.41 87 PRO A O 1
ATOM 670 N N . PHE A 1 88 ? 2.677 1.106 1.834 1.00 40.94 88 PHE A N 1
ATOM 671 C CA . PHE A 1 88 ? 3.337 -0.175 1.628 1.00 40.94 88 PHE A CA 1
ATOM 672 C C . PHE A 1 88 ? 4.485 -0.355 2.624 1.00 40.94 88 PHE A C 1
ATOM 674 O O . PHE A 1 88 ? 5.646 -0.527 2.260 1.00 40.94 88 PHE A O 1
ATOM 681 N N . GLU A 1 89 ? 4.148 -0.393 3.914 1.00 44.16 89 GLU A N 1
ATOM 682 C CA . GLU A 1 89 ? 4.968 -1.072 4.926 1.00 44.16 89 GLU A CA 1
ATOM 683 C C . GLU A 1 89 ? 4.908 -2.593 4.667 1.00 44.16 89 GLU A C 1
ATOM 685 O O . GLU A 1 89 ? 4.141 -3.335 5.275 1.00 44.16 89 GLU A O 1
ATOM 690 N N . ARG A 1 90 ? 5.670 -3.020 3.652 1.00 40.28 90 ARG A N 1
ATOM 691 C CA . ARG A 1 90 ? 6.480 -4.243 3.464 1.00 40.28 90 ARG A CA 1
ATOM 692 C C . ARG A 1 90 ? 6.118 -5.617 4.069 1.00 40.28 90 ARG A C 1
ATOM 694 O O . ARG A 1 90 ? 6.893 -6.537 3.835 1.00 40.28 90 ARG A O 1
ATOM 701 N N . ASN A 1 91 ? 5.027 -5.847 4.803 1.00 43.03 91 ASN A N 1
ATOM 702 C CA . ASN A 1 91 ? 4.851 -7.114 5.545 1.00 43.03 91 ASN A CA 1
ATOM 703 C C . ASN A 1 91 ? 3.408 -7.633 5.725 1.00 43.03 91 ASN A C 1
ATOM 705 O O . ASN A 1 91 ? 3.180 -8.464 6.605 1.00 43.03 91 ASN A O 1
ATOM 709 N N . LEU A 1 92 ? 2.435 -7.198 4.913 1.00 42.12 92 LEU A N 1
ATOM 710 C CA . LEU A 1 92 ? 1.044 -7.701 4.973 1.00 42.12 92 LEU A CA 1
ATOM 711 C C . LEU A 1 92 ? 0.613 -8.565 3.779 1.00 42.12 92 LEU A C 1
ATOM 713 O O . LEU A 1 92 ? -0.438 -9.192 3.856 1.00 42.12 92 LEU A O 1
ATOM 717 N N . ALA A 1 93 ? 1.414 -8.687 2.712 1.00 40.91 93 ALA A N 1
ATOM 718 C CA . ALA A 1 93 ? 1.035 -9.439 1.502 1.00 40.91 93 ALA A CA 1
ATOM 719 C C . ALA A 1 93 ? 0.730 -10.943 1.736 1.00 40.91 93 ALA A C 1
ATOM 721 O O . ALA A 1 93 ? 0.224 -11.619 0.846 1.00 40.91 93 ALA A O 1
ATOM 722 N N . ALA A 1 94 ? 0.970 -11.465 2.944 1.00 45.25 94 ALA A N 1
ATOM 723 C CA . ALA A 1 94 ? 0.436 -12.745 3.417 1.00 45.25 94 ALA A CA 1
ATOM 724 C C . ALA A 1 94 ? 0.174 -12.773 4.939 1.00 45.25 94 ALA A C 1
ATOM 726 O O . ALA A 1 94 ? 0.010 -13.848 5.515 1.00 45.25 94 ALA A O 1
ATOM 727 N N . ARG A 1 95 ? 0.194 -11.614 5.611 1.00 61.44 95 ARG A N 1
ATOM 728 C CA . ARG A 1 95 ? 0.108 -11.527 7.072 1.00 61.44 95 ARG A CA 1
ATOM 729 C C . ARG A 1 95 ? -1.225 -10.907 7.453 1.00 61.44 95 ARG A C 1
ATOM 731 O O . ARG A 1 95 ? -1.656 -9.939 6.840 1.00 61.44 95 ARG A O 1
ATOM 738 N N . VAL A 1 96 ? -1.869 -11.494 8.446 1.00 79.06 96 VAL A N 1
ATOM 739 C CA . VAL A 1 96 ? -3.048 -10.946 9.107 1.00 79.06 96 VAL A CA 1
ATOM 740 C C . VAL A 1 96 ? -2.564 -10.540 10.486 1.00 79.06 96 VAL A C 1
ATOM 742 O O . VAL A 1 96 ? -2.011 -11.386 11.185 1.00 79.06 96 VAL A O 1
ATOM 745 N N . VAL A 1 97 ? -2.694 -9.260 10.836 1.00 83.25 97 VAL A N 1
ATOM 746 C CA . VAL A 1 97 ? -2.318 -8.781 12.171 1.00 83.25 97 VAL A CA 1
ATOM 747 C C . VAL A 1 97 ? -3.546 -8.837 13.063 1.00 83.25 97 VAL A C 1
ATOM 749 O O . VAL A 1 97 ? -4.564 -8.230 12.738 1.00 83.25 97 VAL A O 1
ATOM 752 N N . SER A 1 98 ? -3.455 -9.560 14.172 1.00 92.50 98 SER A N 1
ATOM 753 C CA . SER A 1 98 ? -4.603 -9.870 15.030 1.00 92.50 98 SER A CA 1
ATOM 754 C C . SER A 1 98 ? -4.319 -9.592 16.505 1.00 92.50 98 SER A C 1
ATOM 756 O O . SER A 1 98 ? -3.174 -9.373 16.913 1.00 92.50 98 SER A O 1
ATOM 758 N N . LYS A 1 99 ? -5.366 -9.670 17.335 1.00 92.62 99 LYS A N 1
ATOM 759 C CA . LYS A 1 99 ? -5.266 -9.510 18.793 1.00 92.62 99 LYS A CA 1
ATOM 760 C C . LYS A 1 99 ? -4.151 -10.373 19.394 1.00 92.62 99 LYS A C 1
ATOM 762 O O . LYS A 1 99 ? -4.059 -11.570 19.133 1.00 92.62 99 LYS A O 1
ATOM 767 N N . GLY A 1 100 ? -3.347 -9.760 20.260 1.00 88.38 100 GLY A N 1
ATOM 768 C CA . GLY A 1 100 ? -2.252 -10.406 20.985 1.00 88.38 100 GLY A CA 1
ATOM 769 C C . GLY A 1 100 ? -0.882 -10.314 20.310 1.00 88.38 100 GLY A C 1
ATOM 770 O O . GLY A 1 100 ? 0.113 -10.642 20.956 1.00 88.38 100 GLY A O 1
ATOM 771 N N . GLU A 1 101 ? -0.795 -9.843 19.064 1.00 83.94 101 GLU A N 1
ATOM 772 C CA . GLU A 1 101 ? 0.496 -9.584 18.424 1.00 83.94 101 GLU A CA 1
ATOM 773 C C . GLU A 1 101 ? 1.207 -8.362 19.026 1.00 83.94 101 GLU A C 1
ATOM 775 O O . GLU A 1 101 ? 0.575 -7.403 19.479 1.00 83.94 101 GLU A O 1
ATOM 780 N N . VAL A 1 102 ? 2.543 -8.409 19.043 1.00 79.56 102 VAL A N 1
ATOM 781 C CA . VAL A 1 102 ? 3.406 -7.360 19.606 1.00 79.56 102 VAL A CA 1
ATOM 782 C C . VAL A 1 102 ? 4.601 -7.151 18.688 1.00 79.56 102 VAL A C 1
ATOM 784 O O . VAL A 1 102 ? 5.477 -8.012 18.613 1.00 79.56 102 VAL A O 1
ATOM 787 N N . HIS A 1 103 ? 4.622 -6.036 17.962 1.00 63.03 103 HIS A N 1
ATOM 788 C CA . HIS A 1 103 ? 5.721 -5.653 17.067 1.00 63.03 103 HIS A CA 1
ATOM 789 C C . HIS A 1 103 ? 5.480 -4.265 16.462 1.00 63.03 103 HIS A C 1
ATOM 791 O O . HIS A 1 103 ? 4.363 -3.754 16.484 1.00 63.03 103 HIS A O 1
ATOM 797 N N . ASP A 1 104 ? 6.495 -3.710 15.801 1.00 60.91 104 ASP A N 1
ATOM 798 C CA . ASP A 1 104 ? 6.478 -2.358 15.223 1.00 60.91 104 ASP A CA 1
ATOM 799 C C . ASP A 1 104 ? 5.289 -2.088 14.286 1.00 60.91 104 ASP A C 1
ATOM 801 O O . ASP A 1 104 ? 4.720 -1.001 14.312 1.00 60.91 104 ASP A O 1
ATOM 805 N N . LEU A 1 105 ? 4.827 -3.086 13.520 1.00 64.19 105 LEU A N 1
ATOM 806 C CA . LEU A 1 105 ? 3.640 -2.906 12.671 1.00 64.19 105 LEU A CA 1
ATOM 807 C C . LEU A 1 105 ? 2.359 -2.628 13.483 1.00 64.19 105 LEU A C 1
ATOM 809 O O . LEU A 1 105 ? 1.498 -1.893 13.012 1.00 64.19 105 LEU A O 1
ATOM 813 N N . VAL A 1 106 ? 2.238 -3.150 14.710 1.00 76.69 106 VAL A N 1
ATOM 814 C CA . VAL A 1 106 ? 1.116 -2.809 15.599 1.00 76.69 106 VAL A CA 1
ATOM 815 C C . VAL A 1 106 ? 1.215 -1.349 16.016 1.00 76.69 106 VAL A C 1
ATOM 817 O O . VAL A 1 106 ? 0.214 -0.644 15.972 1.00 76.69 106 VAL A O 1
ATOM 820 N N . THR A 1 107 ? 2.413 -0.867 16.354 1.00 69.81 107 THR A N 1
ATOM 821 C CA . THR A 1 107 ? 2.646 0.549 16.668 1.00 69.81 107 THR A CA 1
ATOM 822 C C . THR A 1 107 ? 2.183 1.441 15.517 1.00 69.81 107 THR A C 1
ATOM 824 O O . THR A 1 107 ? 1.510 2.439 15.754 1.00 69.81 107 THR A O 1
ATOM 827 N N . ILE A 1 108 ? 2.464 1.060 14.267 1.00 68.38 108 ILE A N 1
ATOM 828 C CA . ILE A 1 108 ? 2.017 1.815 13.088 1.00 68.38 108 ILE A CA 1
ATOM 829 C C . ILE A 1 108 ? 0.487 1.795 12.965 1.00 68.38 108 ILE A C 1
ATOM 831 O O . ILE A 1 108 ? -0.119 2.854 12.824 1.00 68.38 108 ILE A O 1
ATOM 835 N N . ILE A 1 109 ? -0.149 0.624 13.090 1.00 81.44 109 ILE A N 1
ATOM 836 C CA . ILE A 1 109 ? -1.619 0.499 13.094 1.00 81.44 109 ILE A CA 1
ATOM 837 C C . ILE A 1 109 ? -2.230 1.406 14.168 1.00 81.44 109 ILE A C 1
ATOM 839 O O . ILE A 1 109 ? -3.180 2.136 13.897 1.00 81.44 109 ILE A O 1
ATOM 843 N N . GLN A 1 110 ? -1.662 1.406 15.372 1.00 85.50 110 GLN A N 1
ATOM 844 C CA . GLN A 1 110 ? -2.133 2.224 16.483 1.00 85.50 110 GLN A CA 1
ATOM 845 C C . GLN A 1 110 ? -1.913 3.717 16.250 1.00 85.50 110 GLN A C 1
ATOM 847 O O . GLN A 1 110 ? -2.794 4.489 16.599 1.00 85.50 110 GLN A O 1
ATOM 852 N N . ILE A 1 111 ? -0.799 4.138 15.641 1.00 73.19 111 ILE A N 1
ATOM 853 C CA . ILE A 1 111 ? -0.582 5.541 15.251 1.00 73.19 111 ILE A CA 1
ATOM 854 C C . ILE A 1 111 ? -1.668 5.974 14.267 1.00 73.19 111 ILE A C 1
ATOM 856 O O . ILE A 1 111 ? -2.306 7.005 14.462 1.00 73.19 111 ILE A O 1
ATOM 860 N N . MET A 1 112 ? -1.930 5.160 13.243 1.00 80.69 112 MET A N 1
ATOM 861 C CA . MET A 1 112 ? -2.940 5.468 12.234 1.00 80.69 112 MET A CA 1
ATOM 862 C C . MET A 1 112 ? -4.343 5.551 12.845 1.00 80.69 112 MET A C 1
ATOM 864 O O . MET A 1 112 ? -5.060 6.521 12.609 1.00 80.69 112 MET A O 1
ATOM 868 N N . LEU A 1 113 ? -4.722 4.562 13.660 1.00 90.44 113 LEU A N 1
ATOM 869 C CA . LEU A 1 113 ? -5.999 4.546 14.377 1.00 90.44 113 LEU A CA 1
ATOM 870 C C . LEU A 1 113 ? -6.108 5.714 15.356 1.00 90.44 113 LEU A C 1
ATOM 872 O O . LEU A 1 113 ? -7.153 6.349 15.420 1.00 90.44 113 LEU A O 1
ATOM 876 N N . GLN A 1 114 ? -5.038 6.038 16.080 1.00 86.06 114 GLN A N 1
ATOM 877 C CA . GLN A 1 114 ? -5.018 7.165 17.003 1.00 86.06 114 GLN A CA 1
ATOM 878 C C . GLN A 1 114 ? -5.260 8.479 16.257 1.00 86.06 114 GLN A C 1
ATOM 880 O O . GLN A 1 114 ? -6.158 9.224 16.641 1.00 86.06 114 GLN A O 1
ATOM 885 N N . THR A 1 115 ? -4.545 8.738 15.157 1.00 78.31 115 THR A N 1
ATOM 886 C CA . THR A 1 115 ? -4.772 9.925 14.317 1.00 78.31 115 THR A CA 1
ATOM 887 C C . THR A 1 115 ? -6.218 10.001 13.828 1.00 78.31 115 THR A C 1
ATOM 889 O O . THR A 1 115 ? -6.846 11.051 13.942 1.00 78.31 115 THR A O 1
ATOM 892 N N . ILE A 1 116 ? -6.786 8.893 13.343 1.00 86.25 116 ILE A N 1
ATOM 893 C CA . ILE A 1 116 ? -8.180 8.861 12.875 1.00 86.25 116 ILE A CA 1
ATOM 894 C C . ILE A 1 116 ? -9.164 9.090 14.035 1.00 86.25 116 ILE A C 1
ATOM 896 O O . ILE A 1 116 ? -10.138 9.814 13.857 1.00 86.25 116 ILE A O 1
ATOM 900 N N . SER A 1 117 ? -8.907 8.533 15.222 1.00 90.50 117 SER A N 1
ATOM 901 C CA . SER A 1 117 ? -9.750 8.713 16.417 1.00 90.50 117 SER A CA 1
ATOM 902 C C . SER A 1 117 ? -9.698 10.129 16.995 1.00 90.50 117 SER A C 1
ATOM 904 O O . SER A 1 117 ? -10.607 10.551 17.694 1.00 90.50 117 SER A O 1
ATOM 906 N N . VAL A 1 118 ? -8.619 10.868 16.727 1.00 85.75 118 VAL A N 1
ATOM 907 C CA . VAL A 1 118 ? -8.504 12.283 17.106 1.00 85.75 118 VAL A CA 1
ATOM 908 C C . VAL A 1 118 ? -9.222 13.164 16.086 1.00 85.75 118 VAL A C 1
ATOM 910 O O . VAL A 1 1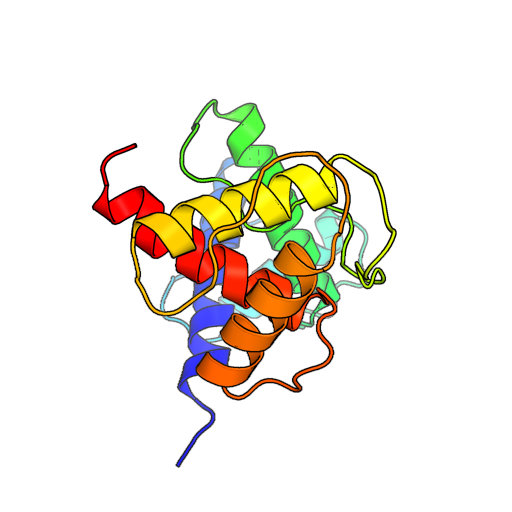18 ? -9.840 14.156 16.459 1.00 85.75 118 VAL A O 1
ATOM 913 N N . ALA A 1 119 ? -9.162 12.798 14.804 1.00 83.88 119 ALA A N 1
ATOM 914 C CA . ALA A 1 119 ? -9.798 13.548 13.727 1.00 83.88 119 ALA A CA 1
ATOM 915 C C . ALA A 1 119 ? -11.301 13.245 13.562 1.00 83.88 119 ALA A C 1
ATOM 917 O O . ALA A 1 119 ? -12.016 14.001 12.902 1.00 83.88 119 ALA A O 1
ATOM 918 N N . THR A 1 120 ? -11.784 12.127 14.113 1.00 84.31 120 THR A N 1
ATOM 919 C CA . THR A 1 120 ? -13.174 11.669 14.003 1.00 84.31 120 THR A CA 1
ATOM 920 C C . THR A 1 120 ? -13.647 11.045 15.311 1.00 84.31 120 THR A C 1
ATOM 922 O O . THR A 1 120 ? -12.925 10.255 15.910 1.00 84.31 120 THR A O 1
ATOM 925 N N . ASP A 1 121 ? -14.897 11.305 15.694 1.00 89.88 121 ASP A N 1
ATOM 926 C CA . ASP A 1 121 ? -15.554 10.624 16.822 1.00 89.88 121 ASP A CA 1
ATOM 927 C C . ASP A 1 121 ? -16.124 9.239 16.428 1.00 89.88 121 ASP A C 1
ATOM 929 O O . ASP A 1 121 ? -16.878 8.622 17.183 1.00 89.88 121 ASP A O 1
ATOM 933 N N . ASP A 1 122 ? -15.796 8.750 15.226 1.00 89.31 122 ASP A N 1
ATOM 934 C CA . ASP A 1 122 ? -16.396 7.554 14.620 1.00 89.31 122 ASP A CA 1
ATOM 935 C C . ASP A 1 122 ? -15.762 6.241 15.107 1.00 89.31 122 ASP A C 1
ATOM 937 O O . ASP A 1 122 ? -16.358 5.169 14.956 1.00 89.31 122 ASP A O 1
ATOM 941 N N . ILE A 1 123 ? -14.553 6.305 15.677 1.00 93.00 123 ILE A N 1
ATOM 942 C CA . ILE A 1 123 ? -13.823 5.141 16.189 1.00 93.00 123 ILE A CA 1
ATOM 943 C C . ILE A 1 123 ? -13.309 5.371 17.610 1.00 93.00 123 ILE A C 1
ATOM 945 O O . ILE A 1 123 ? -13.096 6.498 18.048 1.00 93.00 123 ILE A O 1
ATOM 949 N N . LEU A 1 124 ? -13.071 4.276 18.333 1.00 92.00 124 LEU A N 1
ATOM 950 C CA . LEU A 1 124 ? -12.478 4.331 19.668 1.00 92.00 124 LEU A CA 1
ATOM 951 C C . LEU A 1 124 ? -11.050 4.883 19.630 1.00 92.00 124 LEU A C 1
ATOM 953 O O . LEU A 1 124 ? -10.263 4.553 18.742 1.00 92.00 124 LEU A O 1
ATOM 957 N N . PHE A 1 125 ? -10.704 5.664 20.654 1.00 91.31 125 PHE A N 1
ATOM 958 C CA . PHE A 1 125 ? -9.334 6.107 20.875 1.00 91.31 125 PHE A CA 1
ATOM 959 C C . PHE A 1 125 ? -8.419 4.922 21.197 1.00 91.31 125 PHE A C 1
ATOM 961 O O . PHE A 1 125 ? -8.717 4.101 22.071 1.00 91.31 125 PHE A O 1
ATOM 968 N N . VAL A 1 126 ? -7.274 4.869 20.518 1.00 90.19 126 VAL A N 1
ATOM 969 C CA . VAL A 1 126 ? -6.279 3.802 20.661 1.00 90.19 126 VAL A CA 1
ATOM 970 C C . VAL A 1 126 ? -4.997 4.361 21.277 1.00 90.19 126 VAL A C 1
ATOM 972 O O . VAL A 1 126 ? -4.500 5.415 20.878 1.00 90.19 126 VAL A O 1
ATOM 975 N N . ASN A 1 127 ? -4.446 3.642 22.257 1.00 83.38 127 ASN A N 1
ATOM 976 C CA . ASN A 1 127 ? -3.136 3.948 22.829 1.00 83.38 127 ASN A CA 1
ATOM 977 C C . ASN A 1 127 ? -2.033 3.307 21.985 1.00 83.38 127 ASN A C 1
ATOM 979 O O . ASN A 1 127 ? -2.094 2.118 21.690 1.00 83.38 127 ASN A O 1
ATOM 983 N N . VAL A 1 128 ? -0.988 4.070 21.670 1.00 79.44 128 VAL A N 1
ATOM 984 C CA . VAL A 1 128 ? 0.196 3.554 20.975 1.00 79.44 128 VAL A CA 1
ATOM 985 C C . VAL A 1 128 ? 1.111 2.878 21.996 1.00 79.44 128 VAL A C 1
ATOM 987 O O . VAL A 1 128 ? 1.879 3.538 22.693 1.00 79.44 128 VAL A O 1
ATOM 990 N N . ASN A 1 129 ? 0.988 1.559 22.123 1.00 76.06 129 ASN A N 1
ATOM 991 C CA . ASN A 1 129 ? 1.761 0.738 23.059 1.00 76.06 129 ASN A CA 1
ATOM 992 C C . ASN A 1 129 ? 2.516 -0.417 22.371 1.00 76.06 129 ASN A C 1
ATOM 994 O O . ASN A 1 129 ? 3.325 -1.073 23.020 1.00 76.06 129 ASN A O 1
ATOM 998 N N . GLY A 1 130 ? 2.279 -0.658 21.078 1.00 70.69 130 GLY A N 1
ATOM 999 C CA . GLY A 1 130 ? 2.894 -1.735 20.299 1.00 70.69 130 GLY A CA 1
ATOM 1000 C C . GLY A 1 130 ? 2.277 -3.121 20.519 1.00 70.69 130 GLY A C 1
ATOM 1001 O O . GLY A 1 130 ? 2.778 -4.092 19.956 1.00 70.69 130 GLY A O 1
ATOM 1002 N N . HIS A 1 131 ? 1.198 -3.225 21.302 1.00 86.06 131 HIS A N 1
ATOM 1003 C CA . HIS A 1 131 ? 0.448 -4.451 21.585 1.00 86.06 131 HIS A CA 1
ATOM 1004 C C . HIS A 1 131 ? -0.950 -4.383 20.966 1.00 86.06 131 HIS A C 1
ATOM 1006 O O . HIS A 1 131 ? -1.703 -3.456 21.247 1.00 86.06 131 HIS A O 1
ATOM 1012 N N . PHE A 1 132 ? -1.334 -5.376 20.160 1.00 90.56 132 PHE A N 1
ATOM 1013 C CA . PHE A 1 132 ? -2.647 -5.389 19.518 1.00 90.56 132 PHE A CA 1
ATOM 1014 C C . PHE A 1 132 ? -3.705 -5.810 20.547 1.00 90.56 132 PHE A C 1
ATOM 1016 O O . PHE A 1 132 ? -4.032 -6.989 20.698 1.00 90.56 132 PHE A O 1
ATOM 1023 N N . ASP A 1 133 ? -4.171 -4.839 21.326 1.00 95.38 133 ASP A N 1
ATOM 1024 C CA . ASP A 1 133 ? -5.086 -5.011 22.452 1.00 95.38 133 ASP A CA 1
ATOM 1025 C C . ASP A 1 133 ? -6.572 -4.944 22.046 1.00 95.38 133 ASP A C 1
ATOM 1027 O O . ASP A 1 133 ? -6.927 -4.859 20.870 1.00 95.38 133 ASP A O 1
ATOM 1031 N N . GLU A 1 134 ? -7.462 -5.025 23.039 1.00 95.81 134 GLU A N 1
ATOM 1032 C CA . GLU A 1 134 ? -8.918 -5.001 22.837 1.00 95.81 134 GLU A CA 1
ATOM 1033 C C . GLU A 1 134 ? -9.410 -3.698 22.215 1.00 95.81 134 GLU A C 1
ATOM 1035 O O . GLU A 1 134 ? -10.293 -3.725 21.361 1.00 95.81 134 GLU A O 1
ATOM 1040 N N . ASN A 1 135 ? -8.809 -2.570 22.594 1.00 95.19 135 ASN A N 1
ATOM 1041 C CA . ASN A 1 135 ? -9.165 -1.273 22.029 1.00 95.19 135 ASN A CA 1
ATOM 1042 C C . ASN A 1 135 ? -8.692 -1.166 20.576 1.00 95.19 135 ASN A C 1
ATOM 1044 O O . ASN A 1 135 ? -9.424 -0.649 19.735 1.00 95.19 135 ASN A O 1
ATOM 1048 N N . THR A 1 136 ? -7.506 -1.700 20.270 1.00 96.19 136 THR A N 1
ATOM 1049 C CA . THR A 1 136 ? -6.973 -1.774 18.904 1.00 96.19 136 THR A CA 1
ATOM 1050 C C . THR A 1 136 ? -7.895 -2.619 18.019 1.00 96.19 136 THR A C 1
ATOM 1052 O O . THR A 1 136 ? -8.304 -2.155 16.957 1.00 96.19 136 THR A O 1
ATOM 1055 N N . GLN A 1 137 ? -8.301 -3.809 18.478 1.00 97.75 137 GLN A N 1
ATOM 1056 C CA . GLN A 1 137 ? -9.235 -4.673 17.745 1.00 97.75 137 GLN A CA 1
ATOM 1057 C C . GLN A 1 137 ? -10.595 -4.003 17.528 1.00 97.75 137 GLN A C 1
ATOM 1059 O O . GLN A 1 137 ? -11.077 -3.949 16.400 1.00 97.75 137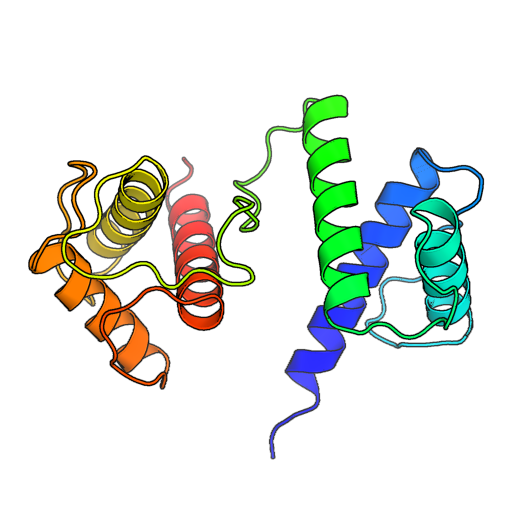 GLN A O 1
ATOM 1064 N N . ALA A 1 138 ? -11.192 -3.434 18.578 1.00 97.62 138 ALA A N 1
ATOM 1065 C CA . ALA A 1 138 ? -12.495 -2.783 18.479 1.00 97.62 138 ALA A CA 1
ATOM 1066 C C . ALA A 1 138 ? -12.471 -1.575 17.525 1.00 97.62 138 ALA A C 1
ATOM 1068 O O . ALA A 1 138 ? -13.408 -1.373 16.753 1.00 97.62 138 ALA A O 1
ATOM 1069 N N . ALA A 1 139 ? -11.390 -0.791 17.522 1.00 96.81 139 ALA A N 1
ATOM 1070 C CA . ALA A 1 139 ? -11.223 0.304 16.570 1.00 96.81 139 ALA A CA 1
ATOM 1071 C C . ALA A 1 139 ? -11.092 -0.206 15.122 1.00 96.81 139 ALA A C 1
ATOM 1073 O O . ALA A 1 139 ? -11.682 0.376 14.209 1.00 96.81 139 ALA A O 1
ATOM 1074 N N . VAL A 1 140 ? -10.389 -1.323 14.901 1.00 96.94 140 VAL A N 1
ATOM 1075 C CA . VAL A 1 140 ? -10.312 -1.983 13.586 1.00 96.94 140 VAL A CA 1
ATO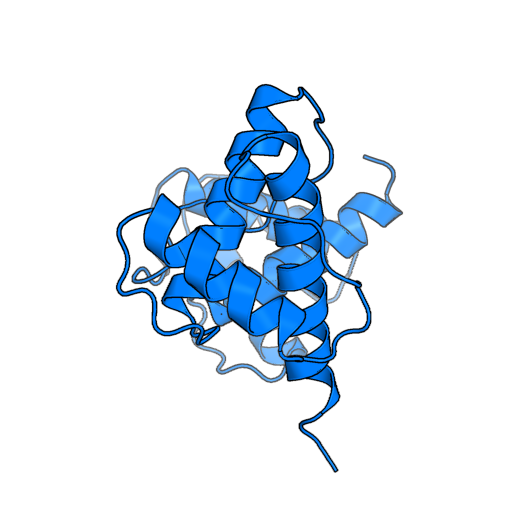M 1076 C C . VAL A 1 140 ? -11.686 -2.479 13.130 1.00 96.94 140 VAL A C 1
ATOM 1078 O O . VAL A 1 140 ? -12.069 -2.219 11.991 1.00 96.94 140 VAL A O 1
ATOM 1081 N N . GLU A 1 141 ? -12.466 -3.113 14.007 1.00 97.38 141 GLU A N 1
ATOM 1082 C CA . GLU A 1 141 ? -13.838 -3.549 13.703 1.00 97.38 141 GLU A CA 1
ATOM 1083 C C . GLU A 1 141 ? -14.738 -2.369 13.318 1.00 97.38 141 GLU A C 1
ATOM 1085 O O . GLU A 1 141 ? -15.533 -2.474 12.381 1.00 97.38 141 GLU A O 1
ATOM 1090 N N . MET A 1 142 ? -14.597 -1.223 13.992 1.00 96.94 142 MET A N 1
ATOM 1091 C CA . MET A 1 142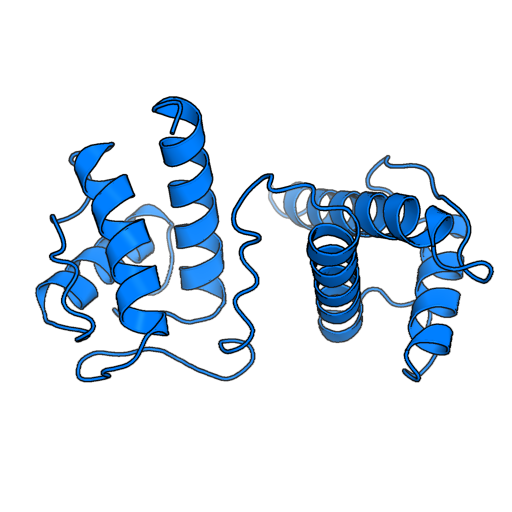 ? -15.330 -0.003 13.643 1.00 96.94 142 MET A CA 1
ATOM 1092 C C . MET A 1 142 ? -14.938 0.509 12.255 1.00 96.94 142 MET A C 1
ATOM 1094 O O . MET A 1 142 ? -15.824 0.790 11.449 1.00 96.94 142 MET A O 1
ATOM 1098 N N . ILE A 1 143 ? -13.643 0.550 11.925 1.00 93.31 143 ILE A N 1
ATOM 1099 C CA . ILE A 1 143 ? -13.180 0.894 10.571 1.00 93.31 143 ILE A CA 1
ATOM 1100 C C . ILE A 1 143 ? -13.741 -0.081 9.535 1.00 93.31 143 ILE A C 1
ATOM 1102 O O . ILE A 1 143 ? -14.246 0.355 8.500 1.00 93.31 143 ILE A O 1
ATOM 1106 N N . GLN A 1 144 ? -13.693 -1.384 9.802 1.00 94.19 144 GLN A N 1
ATOM 1107 C CA . GLN A 1 144 ? -14.238 -2.403 8.907 1.00 94.19 144 GLN A CA 1
ATOM 1108 C C . GLN A 1 144 ? -15.737 -2.196 8.685 1.00 94.19 144 GLN A C 1
ATOM 1110 O O . GLN A 1 144 ? -16.186 -2.130 7.542 1.00 94.19 144 GLN A O 1
ATOM 1115 N N . LYS A 1 145 ? -16.496 -1.989 9.764 1.00 94.81 145 LYS A N 1
ATOM 1116 C CA . LYS A 1 145 ? -17.935 -1.722 9.724 1.00 94.81 145 LYS A CA 1
ATOM 1117 C C . LYS A 1 145 ? -18.278 -0.460 8.934 1.00 94.81 145 LYS A C 1
ATOM 1119 O O . LYS A 1 145 ? -19.194 -0.494 8.122 1.00 94.81 145 LYS A O 1
ATOM 1124 N N . LEU A 1 146 ? -17.556 0.638 9.157 1.00 90.81 146 LEU A N 1
ATOM 1125 C CA . LEU A 1 146 ? -17.778 1.917 8.471 1.00 90.81 146 LEU A CA 1
ATOM 1126 C C . LEU A 1 146 ? -17.458 1.858 6.971 1.00 90.81 146 LEU A C 1
ATOM 1128 O O . LEU A 1 146 ? -17.909 2.714 6.216 1.00 90.81 146 LEU A O 1
ATOM 1132 N N . ASN A 1 147 ? -16.670 0.869 6.545 1.00 81.38 147 ASN A N 1
ATOM 1133 C CA . ASN A 1 147 ? -16.217 0.700 5.165 1.00 81.38 147 ASN A CA 1
ATOM 1134 C C . ASN A 1 147 ? -16.809 -0.552 4.492 1.00 81.38 147 ASN A C 1
ATOM 1136 O O . ASN A 1 147 ? -16.252 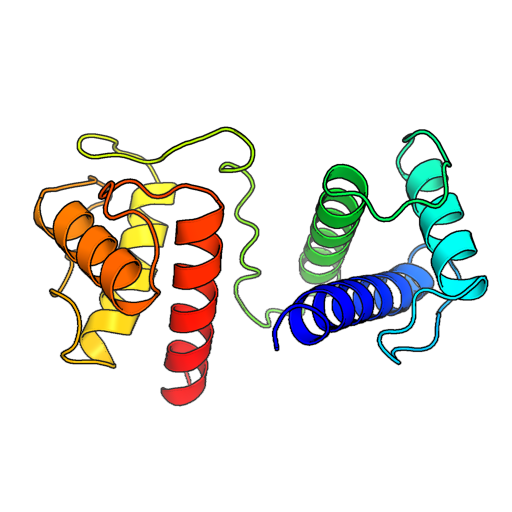-1.015 3.493 1.00 81.38 147 ASN A O 1
ATOM 1140 N N . ASP A 1 148 ? -17.898 -1.102 5.042 1.00 90.44 148 ASP A N 1
ATOM 1141 C CA . ASP A 1 148 ? -18.598 -2.292 4.538 1.00 90.44 148 ASP A CA 1
ATOM 1142 C C . ASP A 1 148 ? -17.682 -3.522 4.337 1.00 90.44 148 ASP A C 1
ATOM 1144 O O . ASP A 1 148 ? -17.871 -4.333 3.428 1.00 90.44 148 ASP A O 1
ATOM 1148 N N . LEU A 1 149 ? -16.665 -3.669 5.191 1.00 80.31 149 LEU A N 1
ATOM 1149 C CA . LEU A 1 149 ? -15.773 -4.828 5.228 1.00 80.31 149 LEU A CA 1
ATOM 1150 C C . LEU A 1 149 ? -16.275 -5.883 6.230 1.00 80.31 149 LEU A C 1
ATOM 1152 O O . LEU A 1 149 ? -17.000 -5.552 7.176 1.00 80.31 149 LEU A O 1
ATOM 1156 N N . PRO A 1 150 ? -15.851 -7.154 6.089 1.00 88.75 150 PRO A N 1
ATOM 1157 C CA . PRO A 1 150 ? -16.014 -8.145 7.146 1.00 88.75 150 PRO A CA 1
ATOM 1158 C C . PRO A 1 150 ? -15.401 -7.646 8.464 1.00 88.75 150 PRO A C 1
ATOM 1160 O O . PRO A 1 150 ? -14.238 -7.259 8.498 1.00 88.75 150 PRO A O 1
ATOM 1163 N N . GLN A 1 151 ? -16.187 -7.666 9.542 1.00 94.62 151 GLN A N 1
ATOM 1164 C CA . GLN A 1 151 ? -15.774 -7.233 10.884 1.00 94.62 151 GLN A CA 1
ATOM 1165 C C . GLN A 1 151 ? -14.996 -8.356 11.583 1.00 94.62 151 GLN A C 1
ATOM 1167 O O . GLN A 1 151 ? -15.513 -9.012 12.485 1.00 94.62 151 GLN A O 1
ATOM 1172 N N . THR A 1 152 ? -13.795 -8.657 11.093 1.00 93.81 152 THR A N 1
ATOM 1173 C CA . THR A 1 152 ? -12.916 -9.682 11.678 1.00 93.81 152 THR A CA 1
ATOM 1174 C C . THR A 1 152 ? -12.160 -9.166 12.900 1.00 93.81 152 THR A C 1
ATOM 1176 O O . THR A 1 152 ? -11.707 -9.962 13.715 1.00 93.81 152 THR A O 1
ATOM 1179 N N . GLY A 1 153 ? -11.989 -7.844 13.006 1.00 94.31 153 GLY A N 1
ATOM 1180 C CA . GLY A 1 153 ? -11.101 -7.206 13.978 1.00 94.31 153 GLY A CA 1
ATOM 1181 C C . GLY A 1 153 ? -9.614 -7.402 13.682 1.00 94.31 153 GLY A C 1
ATOM 1182 O O . GLY A 1 153 ? -8.768 -6.877 14.404 1.00 94.31 153 GLY A O 1
ATOM 1183 N N . ASP A 1 154 ? -9.297 -8.102 12.597 1.00 93.50 154 ASP A N 1
ATOM 1184 C CA . ASP A 1 154 ? -7.938 -8.331 12.140 1.00 93.50 154 ASP A CA 1
ATOM 1185 C C . ASP A 1 154 ? -7.571 -7.353 11.022 1.00 93.50 154 ASP A C 1
ATOM 1187 O O . ASP A 1 154 ? -8.392 -7.009 10.170 1.00 93.50 154 ASP A O 1
ATOM 1191 N N . VAL A 1 155 ? -6.307 -6.946 10.972 1.00 85.81 155 VAL A N 1
ATOM 1192 C CA . VAL A 1 155 ? -5.782 -6.100 9.901 1.00 85.81 155 VAL A CA 1
ATOM 1193 C C . VAL A 1 155 ? -5.156 -6.984 8.831 1.00 85.81 155 VAL A C 1
ATOM 1195 O O . VAL A 1 155 ? -3.997 -7.389 8.918 1.00 85.81 155 VAL A O 1
ATOM 1198 N N . ASP A 1 156 ? -5.953 -7.283 7.810 1.00 77.62 156 ASP A N 1
ATOM 1199 C CA . ASP A 1 156 ? -5.499 -7.842 6.540 1.00 77.62 156 ASP A CA 1
ATOM 1200 C C . ASP A 1 156 ? -5.115 -6.730 5.543 1.00 77.62 156 ASP A C 1
ATOM 1202 O O . ASP A 1 156 ? -5.215 -5.533 5.830 1.00 77.62 156 ASP A O 1
ATOM 1206 N N . LEU A 1 157 ? -4.685 -7.109 4.336 1.00 69.62 157 LEU A N 1
ATOM 1207 C CA . LEU A 1 157 ? -4.287 -6.150 3.300 1.00 69.62 157 LEU A CA 1
ATOM 1208 C C . LEU A 1 157 ? -5.423 -5.181 2.913 1.00 69.62 157 LEU A C 1
ATOM 1210 O O . LEU A 1 157 ? -5.169 -4.019 2.588 1.00 69.62 157 LEU A O 1
ATOM 1214 N N . ILE A 1 158 ? -6.679 -5.634 2.940 1.00 73.06 158 ILE A N 1
ATOM 1215 C CA . ILE A 1 158 ? -7.838 -4.805 2.582 1.00 73.06 158 ILE A CA 1
ATOM 1216 C C . ILE A 1 158 ? -8.073 -3.751 3.669 1.00 73.06 158 ILE A C 1
ATOM 1218 O O . ILE A 1 158 ? -8.206 -2.562 3.363 1.00 73.06 158 ILE A O 1
ATOM 1222 N N . THR A 1 159 ? -8.073 -4.183 4.926 1.00 82.88 159 THR A N 1
ATOM 1223 C CA . THR A 1 159 ? -8.245 -3.347 6.117 1.00 82.88 159 THR A CA 1
ATOM 1224 C C . THR A 1 159 ? -7.113 -2.332 6.233 1.00 82.88 159 THR A C 1
ATOM 1226 O O . THR A 1 159 ? -7.367 -1.143 6.418 1.00 82.88 159 THR A O 1
ATOM 1229 N N . TRP A 1 160 ? -5.872 -2.763 6.014 1.00 79.88 160 TRP A N 1
ATOM 1230 C CA . TRP A 1 160 ? -4.696 -1.897 5.991 1.00 79.88 160 TRP A CA 1
ATOM 1231 C C . TRP A 1 160 ? -4.805 -0.793 4.937 1.00 79.88 160 TRP A C 1
ATOM 1233 O O . TRP A 1 160 ? -4.701 0.387 5.258 1.00 79.88 160 TRP A O 1
ATOM 1243 N N . ASN A 1 161 ? -5.126 -1.148 3.688 1.00 67.50 161 ASN A N 1
ATOM 1244 C CA . ASN A 1 161 ? -5.294 -0.173 2.608 1.00 67.50 161 ASN A CA 1
ATOM 1245 C C . ASN A 1 161 ? -6.375 0.875 2.911 1.00 67.50 161 ASN A C 1
ATOM 1247 O O . ASN A 1 161 ? -6.293 2.017 2.449 1.00 67.50 161 ASN A O 1
ATOM 1251 N N . ARG A 1 162 ? -7.419 0.494 3.652 1.00 79.25 162 ARG A N 1
ATOM 1252 C CA . ARG A 1 162 ? -8.481 1.410 4.088 1.00 79.25 162 ARG A CA 1
ATOM 1253 C C . ARG A 1 162 ? -7.992 2.315 5.210 1.00 79.25 162 ARG A C 1
ATOM 1255 O O . ARG A 1 162 ? -8.154 3.530 5.101 1.00 79.25 162 ARG A O 1
ATOM 1262 N N . LEU A 1 163 ? -7.316 1.746 6.203 1.00 78.06 163 LEU A N 1
ATOM 1263 C CA . LEU A 1 163 ? -6.705 2.480 7.304 1.00 78.06 163 LEU A CA 1
ATOM 1264 C C . LEU A 1 163 ? -5.717 3.539 6.796 1.00 78.06 163 LEU A C 1
ATOM 1266 O O . LEU A 1 163 ? -5.803 4.692 7.204 1.00 78.06 163 LEU A O 1
ATOM 1270 N N . SER A 1 164 ? -4.845 3.200 5.843 1.00 73.69 164 SER A N 1
ATOM 1271 C CA . SER A 1 164 ? -3.857 4.142 5.300 1.00 73.69 164 SER A CA 1
ATOM 1272 C C . SER A 1 164 ? -4.476 5.292 4.521 1.00 73.69 164 SER A C 1
ATOM 1274 O O . SER A 1 164 ? -3.995 6.416 4.604 1.00 73.69 164 SER A O 1
ATOM 1276 N N . ARG A 1 165 ? -5.566 5.049 3.785 1.00 73.38 165 ARG A N 1
ATOM 1277 C CA . ARG A 1 165 ? -6.278 6.128 3.081 1.00 73.38 165 ARG A CA 1
ATOM 1278 C C . ARG A 1 165 ? -6.929 7.101 4.053 1.00 73.38 165 ARG A C 1
ATOM 1280 O O . ARG A 1 165 ? -6.879 8.303 3.817 1.00 73.38 165 ARG A O 1
ATOM 1287 N N . LEU A 1 166 ? -7.542 6.586 5.117 1.00 78.31 166 LEU A N 1
ATOM 1288 C CA . LEU A 1 166 ? -8.136 7.419 6.158 1.00 78.31 166 LEU A CA 1
ATOM 1289 C C . LEU A 1 166 ? -7.053 8.196 6.903 1.00 78.31 166 LEU A C 1
ATOM 1291 O O . LEU A 1 166 ? -7.168 9.408 7.028 1.00 78.31 166 LEU A O 1
ATOM 1295 N N . TYR A 1 167 ? -5.971 7.529 7.297 1.00 78.88 167 TYR A N 1
ATOM 1296 C CA . TYR A 1 167 ? -4.825 8.178 7.919 1.00 78.88 167 TYR A CA 1
ATOM 1297 C C . TYR A 1 167 ? -4.278 9.318 7.054 1.00 78.88 167 TYR A C 1
ATOM 1299 O O . TYR A 1 167 ? -4.223 10.441 7.534 1.00 78.88 167 TYR A O 1
ATOM 1307 N N . ASN A 1 168 ? -3.979 9.078 5.772 1.00 69.44 168 ASN A N 1
ATOM 1308 C CA . ASN A 1 168 ? -3.469 10.123 4.878 1.00 69.44 168 ASN A CA 1
ATOM 1309 C C . ASN A 1 168 ? -4.468 11.279 4.724 1.00 69.44 168 ASN A C 1
ATOM 1311 O O . ASN A 1 168 ? -4.084 12.437 4.810 1.00 69.44 168 ASN A O 1
ATOM 1315 N N . LYS A 1 169 ? -5.766 10.975 4.578 1.00 78.06 169 LYS A N 1
ATOM 1316 C CA . LYS A 1 169 ? -6.824 11.994 4.505 1.00 78.06 169 LYS A CA 1
ATOM 1317 C C . LYS A 1 169 ? -6.810 12.928 5.722 1.00 78.06 169 LYS A C 1
ATOM 1319 O O . LYS A 1 169 ? -7.006 14.126 5.544 1.00 78.06 169 LYS A O 1
ATOM 1324 N N . TYR A 1 170 ? -6.638 12.384 6.927 1.00 77.19 170 TYR A N 1
ATOM 1325 C CA . TYR A 1 170 ? -6.705 13.161 8.167 1.00 77.19 170 TYR A CA 1
ATOM 1326 C C . TYR A 1 170 ? -5.360 13.776 8.573 1.00 77.19 170 TYR A C 1
ATOM 1328 O O . TYR A 1 170 ? -5.333 14.882 9.102 1.00 77.19 170 TYR A O 1
ATOM 1336 N N . ALA A 1 171 ? -4.244 13.116 8.268 1.00 65.38 171 ALA A N 1
ATOM 1337 C CA . ALA A 1 171 ? -2.908 13.679 8.440 1.00 65.38 171 ALA A CA 1
ATOM 1338 C C . ALA A 1 171 ? -2.718 14.922 7.552 1.00 65.38 171 ALA A C 1
ATOM 1340 O O . ALA A 1 171 ? -2.291 15.966 8.040 1.00 65.38 171 ALA A O 1
ATOM 1341 N N . ASP A 1 172 ? -3.153 14.849 6.287 1.00 58.47 172 ASP A N 1
ATOM 1342 C CA . ASP A 1 172 ? -3.086 15.977 5.352 1.00 58.47 172 ASP A CA 1
ATOM 1343 C C . ASP A 1 172 ? -4.018 17.135 5.764 1.00 58.47 172 ASP A C 1
ATOM 1345 O O . ASP A 1 172 ? -3.713 18.299 5.499 1.00 58.47 172 ASP A O 1
ATOM 1349 N N . SER A 1 173 ? -5.159 16.852 6.414 1.00 58.50 173 SER A N 1
ATOM 1350 C CA . SER A 1 173 ? -6.096 17.895 6.862 1.00 58.50 173 SER A CA 1
ATOM 1351 C C . SER A 1 173 ? -5.645 18.639 8.120 1.00 58.50 173 SER A C 1
ATOM 1353 O O . SER A 1 173 ? -6.047 19.784 8.312 1.00 58.50 173 SER A O 1
ATOM 1355 N N . GLU A 1 174 ? -4.813 18.010 8.952 1.00 50.84 174 GLU A N 1
ATOM 1356 C CA . GLU A 1 174 ? -4.271 18.590 10.191 1.00 50.84 174 GLU A CA 1
ATOM 1357 C C . GLU A 1 174 ? -2.939 19.340 9.973 1.00 50.84 174 GLU A C 1
ATOM 1359 O O . GLU A 1 174 ? -2.447 20.005 10.882 1.00 50.84 174 GLU A O 1
ATOM 1364 N N . GLY A 1 175 ? -2.364 19.292 8.763 1.00 47.03 175 GLY A N 1
ATOM 1365 C CA . GLY A 1 175 ? -1.141 20.028 8.417 1.00 47.03 175 GLY A CA 1
ATOM 1366 C C . GLY A 1 175 ? 0.114 19.561 9.165 1.00 47.03 175 GLY A C 1
ATOM 1367 O O . GLY A 1 175 ? 0.986 20.388 9.445 1.00 47.03 175 GLY A O 1
ATOM 1368 N N . ILE A 1 176 ? 0.180 18.268 9.506 1.00 41.84 176 ILE A N 1
ATOM 1369 C CA . ILE A 1 176 ? 1.344 17.614 10.131 1.00 41.84 176 ILE A CA 1
ATOM 1370 C C . ILE A 1 176 ? 2.325 17.145 9.055 1.00 41.84 176 ILE A C 1
ATOM 1372 O O . ILE A 1 176 ? 1.864 16.543 8.061 1.00 41.84 176 ILE A O 1
#

Secondary structure (DSSP, 8-state):
--SHHHHHHHHHHHHHHHHHHTTT-TT------SS---HHHHHHHHHHHHHHTS-------HHHHHHHHHHHHHHHHHHT---S--S--SS-TT--B-TT-BSHHHHHHHHHHHHHHHH-TTS-----SSB--HHHHHHHHHHHHHTT----SSB-HHHHHHHHHHHHHHHHHHT-

Foldseek 3Di:
DDDPPVQLVLQLVLLVLLQVVVVPDVQGDHDDNRSDLDPNQLSRLLSQCVVVVHHSPSDPDPVSSLSSLVSSVVVCVVVVVPDADRLDPPPQPPDKAAAFDADPVLLVLLVLLQLLVVQDVQFAHGDRDRGCHPRQLRRLLSLCVVVVHPSPSIDHPVSSVSSRVSSVVRCVVVVD

Radius of gyration: 17.99 Å; chains: 1; bounding box: 41×33×49 Å

Sequence (176 aa):
MESKTSNQDVIREAQKIIFRLSRFTASISPVQIDGIYGPETEAQIRNFQKYIGLPPTGVLDQTTFESLVDANSAIDIITGSSNSISPFERNLAARVVSKGEVHDLVTIIQIMLQTISVATDDILFVNVNGHFDENTQAAVEMIQKLNDLPQTGDVDLITWNRLSRLYNKYADSEGI

pLDDT: mean 76.06, std 17.04, range [32.78, 97.75]